Protein AF-A0A7W0Z9Y4-F1 (afdb_monomer)

Secondary structure (DSSP, 8-state):
--------HHHHHHHHHHSTT--HHHHHHHHHHHHHHHHHHHHHHTTTTTS-----HHHHHHHHHHS--

Foldseek 3Di:
DDDDDDDDPVVLVVLCVVVPPDDSVVSVVVVVVVVVVVVVVVVVVVCVPVDDDDPCVVVVVVCVVVVPD

Radius of gyration: 22.31 Å; Cα contacts (8 Å, |Δi|>4): 9; chains: 1; bounding box: 61×26×45 Å

Structure (mmCIF, N/CA/C/O backbone):
data_AF-A0A7W0Z9Y4-F1
#
_entry.id   AF-A0A7W0Z9Y4-F1
#
loop_
_atom_site.group_PDB
_atom_site.id
_atom_site.type_symbol
_atom_site.label_atom_id
_atom_site.label_alt_id
_atom_site.label_comp_id
_atom_site.label_asym_id
_atom_site.label_entity_id
_atom_site.label_seq_id
_atom_site.pdbx_PDB_ins_code
_atom_site.Cartn_x
_atom_site.Cartn_y
_atom_site.Cartn_z
_atom_site.occupancy
_atom_site.B_iso_or_equiv
_atom_site.auth_seq_id
_atom_site.auth_comp_id
_atom_site.auth_asym_id
_atom_site.auth_atom_id
_atom_site.pdbx_PDB_model_num
ATOM 1 N N . MET A 1 1 ? -0.777 14.207 7.167 1.00 81.94 1 MET A N 1
ATOM 2 C CA . MET A 1 1 ? -2.114 14.776 6.866 1.00 81.94 1 MET A CA 1
ATOM 3 C C . MET A 1 1 ? -3.149 13.980 7.648 1.00 81.94 1 MET A C 1
ATOM 5 O O . MET A 1 1 ? -2.952 12.779 7.775 1.00 81.94 1 MET A O 1
ATOM 9 N N . ARG A 1 2 ? -4.192 14.605 8.212 1.00 89.69 2 ARG A N 1
ATOM 10 C CA . ARG A 1 2 ? -5.269 13.882 8.909 1.00 89.69 2 ARG A CA 1
ATOM 11 C C . ARG A 1 2 ? -6.522 13.903 8.043 1.00 89.69 2 ARG A C 1
ATOM 13 O O . ARG A 1 2 ? -6.981 14.982 7.687 1.00 89.69 2 ARG A O 1
ATOM 20 N N . THR A 1 3 ? -7.049 12.723 7.748 1.00 92.12 3 THR A N 1
ATOM 21 C CA . THR A 1 3 ? -8.200 12.530 6.860 1.00 92.12 3 THR A CA 1
ATOM 22 C C . THR A 1 3 ? -9.133 11.502 7.482 1.00 92.12 3 THR A C 1
ATOM 24 O O . THR A 1 3 ? -8.664 10.550 8.106 1.00 92.12 3 THR A O 1
ATOM 27 N N . THR A 1 4 ? -10.437 11.694 7.309 1.00 94.25 4 THR A N 1
ATOM 28 C CA . THR A 1 4 ? -11.458 10.703 7.663 1.00 94.25 4 THR A CA 1
ATOM 29 C C . THR A 1 4 ? -11.845 9.941 6.402 1.00 94.25 4 THR A C 1
ATOM 31 O O . THR A 1 4 ? -12.134 10.564 5.382 1.00 94.25 4 THR A O 1
ATOM 34 N N . LEU A 1 5 ? -11.824 8.613 6.468 1.00 92.06 5 LEU A N 1
ATOM 35 C CA . LEU A 1 5 ? -12.189 7.715 5.376 1.00 92.06 5 LEU A CA 1
ATOM 36 C C . LEU A 1 5 ? -13.228 6.727 5.896 1.00 92.06 5 LEU A C 1
ATOM 38 O O . LEU A 1 5 ? -13.121 6.288 7.042 1.00 92.06 5 LEU A O 1
ATOM 42 N N . ASP A 1 6 ? -14.195 6.392 5.053 1.00 95.50 6 ASP A N 1
ATOM 43 C CA . ASP A 1 6 ? -15.116 5.288 5.300 1.00 95.50 6 ASP A CA 1
ATOM 44 C C . ASP A 1 6 ? -14.525 4.016 4.681 1.00 95.50 6 ASP A C 1
ATOM 46 O O . ASP A 1 6 ? -14.100 4.026 3.522 1.00 95.50 6 ASP A O 1
ATOM 50 N N . LEU A 1 7 ? -14.398 2.962 5.481 1.00 94.12 7 LEU A N 1
ATOM 51 C CA . LEU A 1 7 ? -13.724 1.718 5.123 1.00 94.12 7 LEU A CA 1
ATOM 52 C C . LEU A 1 7 ? -14.517 0.550 5.690 1.00 94.12 7 LEU A C 1
ATOM 54 O O . LEU A 1 7 ? -14.992 0.611 6.819 1.00 94.12 7 LEU A O 1
ATOM 58 N N . ASP A 1 8 ? -14.577 -0.532 4.923 1.00 97.31 8 ASP A N 1
ATOM 59 C CA . ASP A 1 8 ? -15.193 -1.773 5.367 1.00 97.31 8 ASP A CA 1
ATOM 60 C C . ASP A 1 8 ? -14.501 -2.329 6.631 1.00 97.31 8 ASP A C 1
ATOM 62 O O . ASP A 1 8 ? -13.266 -2.419 6.713 1.00 97.31 8 ASP A O 1
ATOM 66 N N . ASP A 1 9 ? -15.309 -2.691 7.629 1.00 95.69 9 ASP A N 1
ATOM 67 C CA . ASP A 1 9 ? -14.829 -3.146 8.935 1.00 95.69 9 ASP A CA 1
ATOM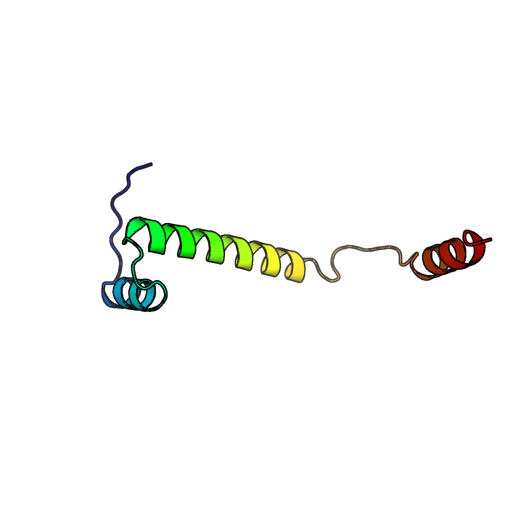 68 C C . ASP A 1 9 ? -14.122 -4.505 8.858 1.00 95.69 9 ASP A C 1
ATOM 70 O O . ASP A 1 9 ? -13.146 -4.740 9.583 1.00 95.69 9 ASP A O 1
ATOM 74 N N . GLU A 1 10 ? -14.564 -5.398 7.969 1.00 97.62 10 GLU A N 1
ATOM 75 C CA . GLU A 1 10 ? -13.929 -6.700 7.767 1.00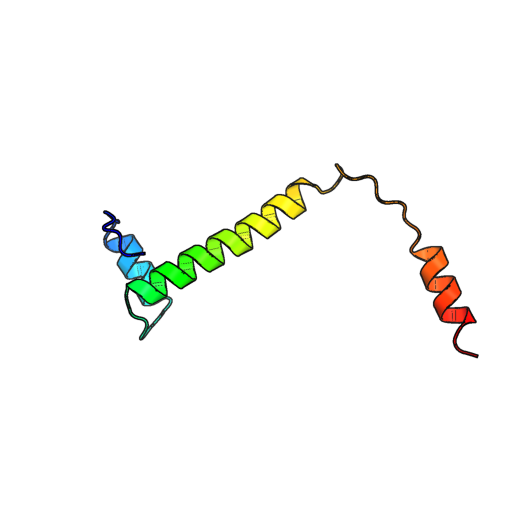 97.62 10 GLU A CA 1
ATOM 76 C C . GLU A 1 10 ? -12.557 -6.520 7.117 1.00 97.62 10 GLU A C 1
ATOM 78 O O . GLU A 1 10 ? -11.579 -7.147 7.536 1.00 97.62 10 GLU A O 1
ATOM 83 N N . LEU A 1 11 ? -12.444 -5.594 6.161 1.00 96.62 11 LEU A N 1
ATOM 84 C CA . LEU A 1 11 ? -11.174 -5.244 5.530 1.00 96.62 11 LEU A CA 1
ATOM 85 C C . LEU A 1 11 ? -10.176 -4.662 6.541 1.00 96.62 11 LEU A C 1
ATOM 87 O O . LEU A 1 11 ? -9.015 -5.085 6.580 1.00 96.62 11 LEU A O 1
ATOM 91 N N . MET A 1 12 ? -10.613 -3.723 7.385 1.00 96.00 12 MET A N 1
ATOM 92 C CA . MET A 1 12 ? -9.765 -3.142 8.432 1.00 96.00 12 MET A CA 1
ATOM 93 C C . MET A 1 12 ? -9.338 -4.208 9.450 1.00 96.00 12 MET A C 1
ATOM 95 O O . MET A 1 12 ? -8.169 -4.273 9.840 1.00 96.00 12 MET A O 1
ATOM 99 N N . SER A 1 13 ? -10.263 -5.083 9.844 1.00 96.06 13 SER A N 1
ATOM 100 C CA . SER A 1 13 ? -9.988 -6.207 10.744 1.00 96.06 13 SER A CA 1
ATOM 101 C C . SER A 1 13 ? -8.950 -7.163 10.155 1.00 96.06 13 SER A C 1
ATOM 103 O O . SER A 1 13 ? -7.983 -7.535 10.824 1.00 96.06 13 SER A O 1
ATOM 105 N N . ALA A 1 14 ? -9.092 -7.505 8.875 1.00 97.12 14 ALA A N 1
ATOM 106 C CA . ALA A 1 14 ? -8.169 -8.374 8.159 1.00 97.12 14 ALA A CA 1
ATOM 107 C C . ALA A 1 14 ? -6.780 -7.742 7.962 1.00 97.12 14 ALA A C 1
ATOM 109 O O . ALA A 1 14 ? -5.778 -8.463 7.896 1.00 97.12 14 ALA A O 1
ATOM 110 N N . LEU A 1 15 ? -6.699 -6.413 7.859 1.00 96.44 15 LEU A N 1
ATOM 111 C CA . LEU A 1 15 ? -5.435 -5.683 7.811 1.00 96.44 15 LEU A CA 1
ATOM 112 C C . LEU A 1 15 ? -4.732 -5.711 9.174 1.00 96.44 15 LEU A C 1
ATOM 114 O O . LEU A 1 15 ? -3.556 -6.059 9.256 1.00 96.44 15 LEU A O 1
ATOM 118 N N . LEU A 1 16 ? -5.453 -5.413 10.255 1.00 96.31 16 LEU A N 1
ATOM 119 C CA . LEU A 1 16 ? -4.903 -5.440 11.614 1.00 96.31 16 LEU A CA 1
ATOM 120 C C . LEU A 1 16 ? -4.450 -6.843 12.032 1.00 96.31 16 LEU A C 1
ATOM 122 O O . LEU A 1 16 ? -3.403 -6.981 12.660 1.00 96.31 16 LEU A O 1
ATOM 126 N N . ALA A 1 17 ? -5.176 -7.889 11.628 1.00 96.81 17 ALA A N 1
ATOM 127 C CA . ALA A 1 17 ? -4.781 -9.275 11.878 1.00 96.81 17 ALA A CA 1
ATOM 128 C C . ALA A 1 17 ? -3.425 -9.638 11.238 1.00 96.81 17 ALA A C 1
ATO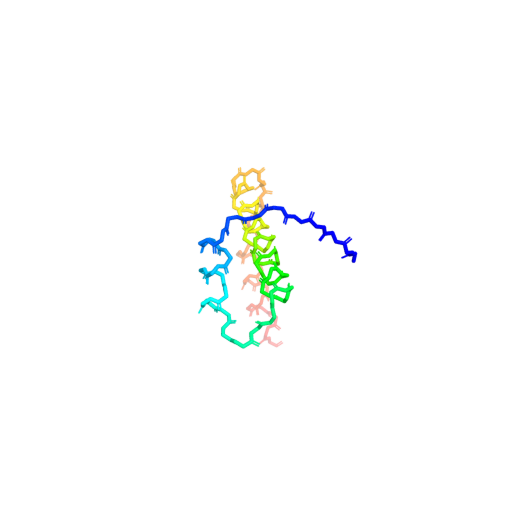M 130 O O . ALA A 1 17 ? -2.685 -10.456 11.779 1.00 96.81 17 ALA A O 1
ATOM 131 N N . ARG A 1 18 ? -3.072 -9.008 10.107 1.00 94.94 18 ARG A N 1
ATOM 132 C CA . ARG A 1 18 ? -1.765 -9.167 9.442 1.00 94.94 18 ARG A CA 1
ATOM 133 C C . ARG A 1 18 ? -0.658 -8.314 10.069 1.00 94.94 18 ARG A C 1
ATOM 135 O O . ARG A 1 18 ? 0.517 -8.565 9.812 1.00 94.94 18 ARG A O 1
ATOM 142 N N . HIS A 1 19 ? -1.018 -7.334 10.896 1.00 93.50 19 HIS A N 1
ATOM 143 C CA . HIS A 1 19 ? -0.096 -6.418 11.567 1.00 93.50 19 HIS A CA 1
ATOM 144 C C . HIS A 1 19 ? -0.368 -6.371 13.083 1.00 93.50 19 HIS A C 1
ATOM 146 O O . HIS A 1 19 ? -0.787 -5.333 13.608 1.00 93.50 19 HIS A O 1
ATOM 152 N N . PRO A 1 20 ? -0.136 -7.480 13.812 1.00 91.75 20 PRO A N 1
ATOM 153 C CA . PRO A 1 20 ? -0.406 -7.538 15.244 1.00 91.75 20 PRO A CA 1
ATOM 154 C C . PRO A 1 20 ? 0.411 -6.485 16.006 1.00 91.75 20 PRO A C 1
ATOM 156 O O . PRO A 1 20 ? 1.610 -6.323 15.785 1.00 91.75 20 PRO A O 1
ATOM 159 N N . GLY A 1 21 ? -0.250 -5.751 16.905 1.00 90.75 21 GLY A N 1
ATOM 160 C CA . GLY A 1 21 ? 0.366 -4.688 17.709 1.00 90.75 21 GLY A CA 1
ATOM 161 C C . GLY A 1 21 ? 0.535 -3.341 16.994 1.00 90.75 21 GLY A C 1
ATOM 162 O O . GLY A 1 21 ? 0.940 -2.368 17.630 1.00 90.75 21 GLY A O 1
ATOM 163 N N . ALA A 1 22 ? 0.202 -3.241 15.703 1.00 93.56 22 ALA A N 1
ATOM 164 C CA . ALA A 1 22 ? 0.184 -1.963 15.003 1.00 93.56 22 ALA A CA 1
ATOM 165 C C . ALA A 1 22 ? -1.069 -1.146 15.354 1.00 93.56 22 ALA A C 1
ATOM 167 O O . ALA A 1 22 ? -2.159 -1.678 15.568 1.00 93.56 22 ALA A O 1
ATOM 168 N N . THR A 1 23 ? -0.929 0.180 15.364 1.00 95.44 23 THR A N 1
ATOM 169 C CA . THR A 1 23 ? -2.087 1.079 15.402 1.00 95.44 23 THR A CA 1
ATOM 170 C C . THR A 1 23 ? -2.814 1.054 14.055 1.00 95.44 23 THR A C 1
ATOM 172 O O . THR A 1 23 ? -2.201 0.774 13.024 1.00 95.44 23 THR A O 1
ATOM 175 N N . LYS A 1 24 ? -4.107 1.416 14.038 1.00 93.25 24 LYS A N 1
ATOM 176 C CA . LYS A 1 24 ? -4.898 1.526 12.794 1.00 93.25 24 LYS A CA 1
ATOM 177 C C . LYS A 1 24 ? -4.194 2.379 11.737 1.00 93.25 24 LYS A C 1
ATOM 179 O O . LYS A 1 24 ? -4.047 1.944 10.603 1.00 93.25 24 LYS A O 1
ATOM 184 N N . THR A 1 25 ? -3.694 3.552 12.129 1.00 95.25 25 THR A N 1
ATOM 185 C CA . THR A 1 25 ? -2.956 4.451 11.231 1.00 95.25 25 THR A CA 1
ATOM 186 C C . THR A 1 25 ? -1.733 3.769 10.629 1.00 95.25 25 THR A C 1
ATOM 188 O O . THR A 1 25 ? -1.578 3.772 9.415 1.00 95.25 25 THR A O 1
ATOM 191 N N . ARG A 1 26 ? -0.905 3.125 11.459 1.00 96.38 26 ARG A N 1
ATOM 192 C CA . ARG A 1 26 ? 0.333 2.493 10.994 1.00 96.38 26 ARG A CA 1
ATOM 193 C C . ARG A 1 26 ? 0.068 1.294 10.084 1.00 96.38 26 ARG A C 1
ATOM 195 O O . ARG A 1 26 ? 0.801 1.071 9.129 1.00 96.38 26 ARG A O 1
ATOM 202 N N . ALA A 1 27 ? -0.984 0.529 10.366 1.00 96.19 27 ALA A N 1
ATOM 203 C CA . ALA A 1 27 ? -1.397 -0.577 9.511 1.00 96.19 27 ALA A CA 1
ATOM 204 C C . ALA A 1 27 ? -1.856 -0.077 8.129 1.00 96.19 27 ALA A C 1
ATOM 206 O O . ALA A 1 27 ? -1.470 -0.649 7.112 1.00 96.19 27 ALA A O 1
ATOM 207 N N . VAL A 1 28 ? -2.620 1.020 8.086 1.00 95.69 28 VAL A N 1
ATOM 208 C CA . VAL A 1 28 ? -3.042 1.663 6.830 1.00 95.69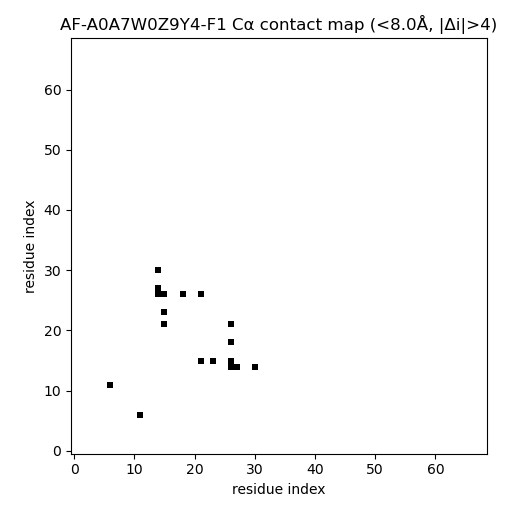 28 VAL A CA 1
ATOM 209 C C . VAL A 1 28 ? -1.846 2.230 6.062 1.00 95.69 28 VAL A C 1
ATOM 211 O O . VAL A 1 28 ? -1.756 2.021 4.857 1.00 95.69 28 VAL A O 1
ATOM 214 N N . GLU A 1 29 ? -0.903 2.891 6.736 1.00 96.12 29 GLU A N 1
ATOM 215 C CA . GLU A 1 29 ? 0.332 3.388 6.111 1.00 96.12 29 GLU A CA 1
ATOM 216 C C . GLU A 1 29 ? 1.129 2.250 5.461 1.00 96.12 29 GLU A C 1
ATOM 218 O O . GLU A 1 29 ? 1.453 2.334 4.277 1.00 96.12 29 GLU A O 1
ATOM 223 N N . HIS A 1 30 ? 1.348 1.143 6.179 1.00 96.19 30 HIS A N 1
ATOM 224 C CA . HIS A 1 30 ? 2.011 -0.034 5.611 1.00 96.19 30 HIS A CA 1
ATOM 225 C C . HIS A 1 30 ? 1.260 -0.610 4.400 1.00 96.19 30 HIS A C 1
ATOM 227 O O . HIS A 1 30 ? 1.894 -1.006 3.422 1.00 96.19 30 HIS A O 1
ATOM 233 N N . ALA A 1 31 ? -0.076 -0.655 4.438 1.00 96.25 31 ALA A N 1
ATOM 234 C CA . ALA A 1 31 ? -0.873 -1.143 3.313 1.00 96.25 31 ALA A CA 1
ATOM 235 C C . ALA A 1 31 ? -0.714 -0.260 2.067 1.00 96.25 31 ALA A C 1
ATOM 237 O O . ALA A 1 31 ? -0.592 -0.774 0.953 1.00 96.25 31 ALA A O 1
ATOM 238 N N . ILE A 1 32 ? -0.683 1.063 2.251 1.00 96.25 32 ILE A N 1
ATOM 239 C CA . ILE A 1 32 ? -0.478 2.027 1.165 1.00 96.25 32 ILE A CA 1
ATOM 240 C C . ILE A 1 32 ? 0.932 1.885 0.587 1.00 96.25 32 ILE A C 1
ATOM 242 O O . ILE A 1 32 ? 1.086 1.797 -0.631 1.00 96.25 32 ILE A O 1
ATOM 246 N N . GLU A 1 33 ? 1.960 1.817 1.434 1.00 96.81 33 GLU A N 1
ATOM 247 C CA . GLU A 1 33 ? 3.344 1.622 0.988 1.00 96.81 33 GLU A CA 1
ATOM 248 C C . GLU A 1 33 ? 3.509 0.331 0.184 1.00 96.81 33 GLU A C 1
ATOM 250 O O . GLU A 1 33 ? 4.155 0.320 -0.867 1.00 96.81 33 GLU A O 1
ATOM 255 N N . ASP A 1 34 ? 2.904 -0.760 0.651 1.00 96.31 34 ASP A N 1
ATOM 256 C CA . ASP A 1 34 ? 2.975 -2.038 -0.042 1.00 96.31 34 ASP A CA 1
ATOM 257 C C . ASP A 1 34 ? 2.219 -2.014 -1.377 1.00 96.31 34 ASP A C 1
ATOM 259 O O . ASP A 1 34 ? 2.713 -2.534 -2.380 1.00 96.31 34 ASP A O 1
ATOM 263 N N . HIS A 1 35 ? 1.065 -1.341 -1.433 1.00 96.75 35 HIS A N 1
ATOM 264 C CA . HIS A 1 35 ? 0.340 -1.126 -2.682 1.00 96.75 35 HIS A CA 1
ATOM 265 C C . HIS A 1 35 ? 1.190 -0.364 -3.707 1.00 96.75 35 HIS A C 1
ATOM 267 O O . HIS A 1 35 ? 1.314 -0.813 -4.847 1.00 96.75 35 HIS A O 1
ATOM 273 N N . LEU A 1 36 ? 1.812 0.747 -3.300 1.00 97.44 36 LEU A N 1
ATOM 274 C CA . LEU A 1 36 ? 2.664 1.558 -4.175 1.00 97.44 36 LEU A CA 1
ATOM 275 C C . LEU A 1 36 ? 3.891 0.778 -4.658 1.00 97.44 36 LEU A C 1
ATOM 277 O O . LEU A 1 36 ? 4.254 0.857 -5.831 1.00 97.44 36 LEU A O 1
ATOM 281 N N . ARG A 1 37 ? 4.505 -0.024 -3.780 1.00 96.19 37 ARG A N 1
ATOM 282 C CA . ARG A 1 37 ? 5.638 -0.886 -4.141 1.00 96.19 37 ARG A CA 1
ATOM 283 C C . ARG A 1 37 ? 5.246 -1.907 -5.208 1.00 96.19 37 ARG A C 1
ATOM 285 O O . ARG A 1 37 ? 5.952 -2.054 -6.201 1.00 96.19 37 ARG A O 1
ATOM 292 N N . ARG A 1 38 ? 4.117 -2.597 -5.021 1.00 95.94 38 ARG A N 1
ATOM 293 C CA . ARG A 1 38 ? 3.613 -3.585 -5.990 1.00 95.94 38 ARG A CA 1
ATOM 294 C C . ARG A 1 38 ? 3.219 -2.931 -7.310 1.00 95.94 38 ARG A C 1
ATOM 296 O O . ARG A 1 38 ? 3.465 -3.505 -8.364 1.00 95.94 38 ARG A O 1
ATOM 303 N N . ASP A 1 39 ? 2.642 -1.733 -7.261 1.00 96.38 39 ASP A N 1
ATOM 304 C CA . ASP A 1 39 ? 2.297 -0.973 -8.461 1.00 96.38 39 ASP A CA 1
ATOM 305 C C . ASP A 1 39 ? 3.529 -0.601 -9.290 1.00 96.38 39 ASP A C 1
ATOM 307 O O . ASP A 1 39 ? 3.520 -0.761 -10.508 1.00 96.38 39 ASP A O 1
ATOM 311 N N . ALA A 1 40 ? 4.616 -0.181 -8.637 1.00 94.19 40 ALA A N 1
ATOM 312 C CA . ALA A 1 40 ? 5.874 0.114 -9.316 1.00 94.19 40 ALA A CA 1
ATOM 313 C C . ALA A 1 40 ? 6.445 -1.116 -10.045 1.00 94.19 40 ALA A C 1
ATOM 315 O O . ALA A 1 40 ? 6.904 -0.993 -11.179 1.00 94.19 40 ALA A O 1
ATOM 316 N N . VAL A 1 41 ? 6.372 -2.300 -9.425 1.00 95.00 41 VAL A N 1
ATOM 317 C CA . VAL A 1 41 ? 6.795 -3.560 -10.061 1.00 95.00 41 VAL A CA 1
ATOM 318 C C . VAL A 1 41 ? 5.920 -3.885 -11.270 1.00 95.00 41 VAL A C 1
ATOM 320 O O . VAL A 1 41 ? 6.459 -4.119 -12.346 1.00 95.00 41 VAL A O 1
ATOM 323 N N . ARG A 1 42 ? 4.588 -3.815 -11.140 1.00 94.88 42 ARG A N 1
ATOM 324 C CA . ARG A 1 42 ? 3.677 -4.054 -12.277 1.00 94.88 42 ARG A CA 1
ATOM 325 C C . ARG A 1 42 ? 3.959 -3.115 -13.447 1.00 94.88 42 ARG A C 1
ATOM 327 O O . ARG A 1 42 ? 4.029 -3.556 -14.586 1.00 94.88 42 ARG A O 1
ATOM 334 N N . LYS A 1 43 ? 4.174 -1.826 -13.171 1.00 91.88 43 LYS A N 1
ATOM 335 C CA . LYS A 1 43 ? 4.521 -0.838 -14.204 1.00 91.88 43 LYS A CA 1
ATOM 336 C C . LYS A 1 43 ? 5.829 -1.171 -14.911 1.00 91.88 43 LYS A C 1
ATOM 338 O O . LYS A 1 43 ? 5.933 -0.965 -16.114 1.00 91.88 43 LYS A O 1
ATOM 343 N N . LEU A 1 44 ? 6.823 -1.678 -14.183 1.00 90.50 44 LEU A N 1
ATOM 344 C CA . LEU A 1 44 ? 8.073 -2.135 -14.784 1.00 90.50 44 LEU A CA 1
ATOM 345 C C . LEU A 1 44 ? 7.844 -3.354 -15.689 1.00 90.50 44 LEU A C 1
ATOM 347 O O . LEU A 1 44 ? 8.356 -3.389 -16.80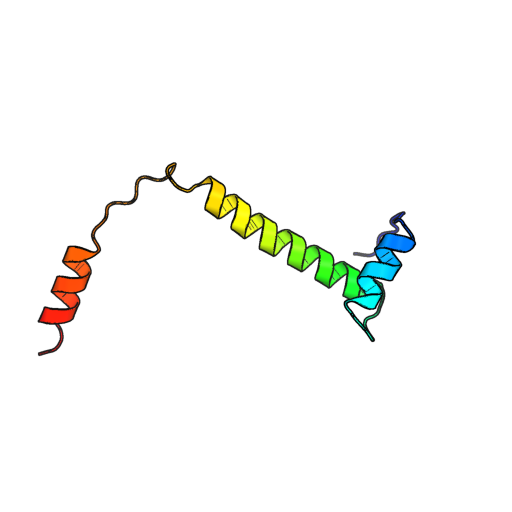4 1.00 90.50 44 LEU A O 1
ATOM 351 N N . GLU A 1 45 ? 7.045 -4.322 -15.242 1.00 90.50 45 GLU A N 1
ATOM 352 C CA . GLU A 1 45 ? 6.679 -5.500 -16.038 1.00 90.50 45 GLU A CA 1
ATOM 353 C C . GLU A 1 45 ? 5.923 -5.115 -17.320 1.00 90.50 45 GLU A C 1
ATOM 355 O O . GLU A 1 45 ? 6.191 -5.658 -18.388 1.00 90.50 45 GLU A O 1
ATOM 360 N N . GLU A 1 46 ? 5.040 -4.116 -17.262 1.00 90.69 46 GLU A N 1
ATOM 361 C CA . GLU A 1 46 ? 4.317 -3.596 -18.430 1.00 90.69 46 GLU A CA 1
ATOM 362 C C . GLU A 1 46 ? 5.218 -2.938 -19.490 1.00 90.69 46 GLU A C 1
ATOM 364 O O . GLU A 1 46 ? 4.771 -2.722 -20.624 1.00 90.69 46 GLU A O 1
ATOM 369 N N . LEU A 1 47 ? 6.457 -2.583 -19.139 1.00 86.88 47 LEU A N 1
ATOM 370 C CA . LEU A 1 47 ? 7.454 -2.025 -20.057 1.00 86.88 47 LEU A CA 1
ATOM 371 C C . LEU A 1 47 ? 8.301 -3.103 -20.743 1.00 86.88 47 LEU A C 1
ATOM 373 O O . LEU A 1 47 ? 9.017 -2.793 -21.700 1.00 86.88 47 LEU A O 1
ATOM 377 N N . VAL A 1 48 ? 8.211 -4.362 -20.304 1.00 83.56 48 VAL A N 1
ATOM 378 C CA . VAL A 1 48 ? 8.927 -5.480 -20.928 1.00 83.56 48 VAL A CA 1
ATOM 379 C C . VAL A 1 48 ? 8.527 -5.586 -22.400 1.00 83.56 48 VAL A C 1
ATOM 381 O O . VAL A 1 48 ? 7.348 -5.613 -22.748 1.00 83.56 48 VAL A O 1
ATOM 384 N N . GLY A 1 49 ? 9.528 -5.604 -23.282 1.00 82.94 49 GLY A N 1
ATOM 385 C CA . GLY A 1 49 ? 9.333 -5.660 -24.733 1.00 82.94 49 GLY A CA 1
ATOM 386 C C . GLY A 1 49 ? 8.916 -4.340 -25.392 1.00 82.94 49 GLY A C 1
ATOM 387 O O . GLY A 1 49 ? 8.818 -4.296 -26.613 1.00 82.94 49 GLY A O 1
ATOM 388 N N . LYS A 1 50 ? 8.692 -3.262 -24.624 1.00 87.06 50 LYS A N 1
ATOM 389 C CA . LYS A 1 50 ? 8.445 -1.909 -25.166 1.00 87.06 50 LYS A CA 1
ATOM 390 C C . LYS A 1 50 ? 9.706 -1.056 -25.244 1.00 87.06 50 LYS A C 1
ATOM 392 O O . LYS A 1 50 ? 9.726 -0.064 -25.965 1.00 87.06 50 LYS A O 1
ATOM 397 N N . ILE A 1 51 ? 10.726 -1.412 -24.470 1.00 81.06 51 ILE A N 1
ATOM 398 C CA . ILE A 1 51 ? 12.021 -0.741 -24.473 1.00 81.06 51 ILE A CA 1
ATOM 399 C C . ILE A 1 51 ? 12.990 -1.641 -25.231 1.00 81.06 51 ILE A C 1
ATOM 401 O O . ILE A 1 51 ? 13.239 -2.771 -24.811 1.00 81.06 51 ILE A O 1
ATOM 405 N N . GLU A 1 52 ? 13.525 -1.141 -26.343 1.00 79.75 52 GLU A N 1
ATOM 406 C CA . GLU A 1 52 ? 14.667 -1.773 -26.995 1.00 79.75 52 GLU A CA 1
ATOM 407 C C . GLU A 1 52 ? 15.905 -1.528 -26.133 1.00 79.75 52 GLU A C 1
ATOM 409 O O . GLU A 1 52 ? 16.328 -0.390 -25.926 1.00 79.75 52 GLU A O 1
ATOM 414 N N . ILE A 1 53 ? 16.451 -2.608 -25.580 1.00 82.31 53 ILE A N 1
ATOM 415 C CA . ILE A 1 53 ? 17.703 -2.593 -24.830 1.00 82.31 53 ILE A CA 1
ATOM 416 C C . ILE A 1 53 ? 18.720 -3.338 -25.681 1.00 82.31 53 ILE A C 1
ATOM 418 O O . ILE A 1 53 ? 18.527 -4.512 -25.998 1.00 82.31 53 ILE A O 1
ATOM 422 N N . GLU A 1 54 ? 19.792 -2.650 -26.057 1.00 87.38 54 GLU A N 1
ATOM 423 C CA . GLU A 1 54 ? 20.916 -3.272 -26.745 1.00 87.38 54 GLU A CA 1
ATOM 424 C C . GLU A 1 54 ? 21.609 -4.268 -25.802 1.00 87.38 54 GLU A C 1
ATOM 426 O O . GLU A 1 54 ? 22.072 -3.903 -24.717 1.00 87.38 54 GLU A O 1
ATOM 431 N N . ASP A 1 55 ? 21.667 -5.542 -26.199 1.00 86.38 55 ASP A N 1
ATOM 432 C CA . ASP A 1 55 ? 22.334 -6.576 -25.409 1.00 86.38 55 ASP A CA 1
ATOM 433 C C . ASP A 1 55 ? 23.854 -6.522 -25.615 1.00 86.38 55 ASP A C 1
ATOM 435 O O . ASP A 1 55 ? 24.429 -7.217 -26.451 1.00 86.38 55 ASP A O 1
ATOM 439 N N . VAL A 1 56 ? 24.517 -5.705 -24.799 1.00 92.19 56 VAL A N 1
ATOM 440 C CA . VAL A 1 56 ? 25.986 -5.616 -24.717 1.00 92.19 56 VAL A CA 1
ATOM 441 C C . VAL A 1 56 ? 26.586 -6.563 -23.666 1.00 92.19 56 VAL A C 1
ATOM 443 O O . VAL A 1 56 ? 27.762 -6.455 -23.302 1.00 92.19 56 VAL A O 1
ATOM 446 N N . SER A 1 57 ? 25.806 -7.518 -23.145 1.00 89.19 57 SER A N 1
ATOM 447 C CA . SER A 1 57 ? 26.231 -8.370 -22.026 1.00 89.19 57 SER A CA 1
ATOM 448 C C . SER A 1 57 ? 27.460 -9.215 -22.357 1.00 89.19 57 SER A C 1
ATOM 450 O O . SER A 1 57 ? 28.274 -9.510 -21.480 1.00 89.19 57 SER A O 1
ATOM 452 N N . GLU A 1 58 ? 27.606 -9.649 -23.609 1.00 88.62 58 GLU A N 1
ATOM 453 C CA . GLU A 1 58 ? 28.763 -10.439 -24.028 1.00 88.62 58 GLU A CA 1
ATOM 454 C C . GLU A 1 58 ? 30.059 -9.620 -23.993 1.00 88.62 58 GLU A C 1
ATOM 456 O O . GLU A 1 58 ? 31.090 -10.113 -23.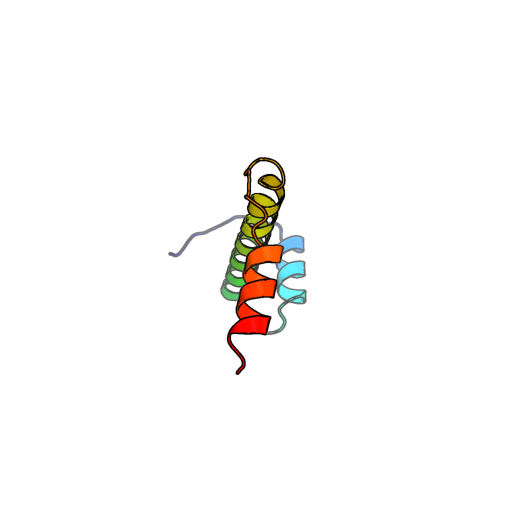528 1.00 88.62 58 GLU A O 1
ATOM 461 N N . GLU A 1 59 ? 29.997 -8.365 -24.438 1.00 89.19 59 GLU A N 1
ATOM 462 C CA . GLU A 1 59 ? 31.132 -7.448 -24.454 1.00 89.19 59 GLU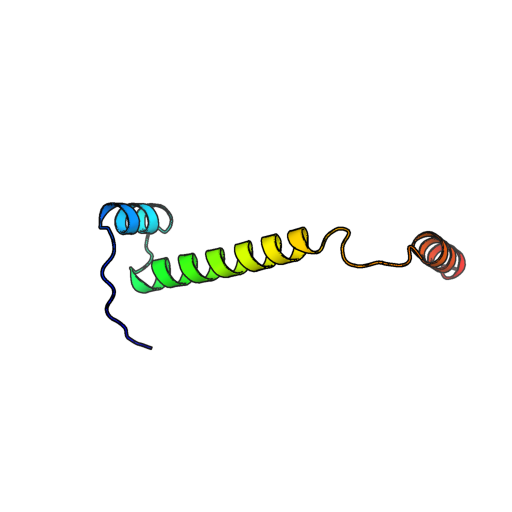 A CA 1
ATOM 463 C C . GLU A 1 59 ? 31.580 -7.103 -23.032 1.00 89.19 59 GLU A C 1
ATOM 465 O O . GLU A 1 59 ? 32.761 -7.254 -22.710 1.00 89.19 59 GLU A O 1
ATOM 470 N N . LEU A 1 60 ? 30.631 -6.798 -22.142 1.00 90.06 60 LEU A N 1
ATOM 471 C CA . LEU A 1 60 ? 30.906 -6.560 -20.722 1.00 90.06 60 LEU A CA 1
ATOM 472 C C . LEU A 1 60 ? 31.572 -7.775 -20.053 1.00 90.06 60 LEU A C 1
ATOM 474 O O . LEU A 1 60 ? 32.617 -7.647 -19.414 1.00 90.06 60 LEU A O 1
ATOM 478 N N . ARG A 1 61 ? 31.049 -8.992 -20.278 1.00 90.81 61 ARG A N 1
ATOM 479 C CA . ARG A 1 61 ? 31.664 -10.233 -19.760 1.00 90.81 61 ARG A CA 1
ATOM 480 C C . ARG A 1 61 ? 33.053 -10.497 -20.342 1.00 90.81 61 ARG A C 1
ATOM 482 O O . ARG A 1 61 ? 33.823 -11.264 -19.755 1.00 90.81 61 ARG 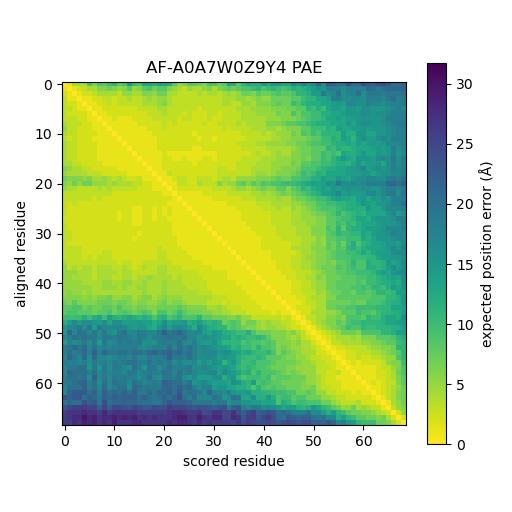A O 1
ATOM 489 N N . ARG A 1 62 ? 33.350 -9.987 -21.539 1.00 89.81 62 ARG A N 1
ATOM 490 C CA . ARG A 1 62 ? 34.672 -10.097 -22.162 1.00 89.81 62 ARG A CA 1
ATOM 491 C C . ARG A 1 62 ? 35.642 -9.163 -21.444 1.00 89.81 62 ARG A C 1
ATOM 493 O O . ARG A 1 62 ? 36.676 -9.645 -20.998 1.00 89.81 62 ARG A O 1
ATOM 500 N N . MET A 1 63 ? 35.256 -7.902 -21.241 1.00 88.31 63 MET A N 1
ATOM 501 C CA . MET A 1 63 ? 36.046 -6.882 -20.537 1.00 88.31 63 MET A CA 1
ATOM 502 C C . MET A 1 63 ? 36.412 -7.287 -19.102 1.00 88.31 63 MET A C 1
ATOM 504 O O . MET A 1 63 ? 37.579 -7.177 -18.728 1.00 88.31 63 MET A O 1
ATOM 508 N N . ASP A 1 64 ? 35.472 -7.844 -18.333 1.00 87.00 64 ASP A N 1
ATOM 509 C CA . ASP A 1 64 ? 35.735 -8.332 -16.966 1.00 87.00 64 ASP A CA 1
ATOM 510 C C . ASP A 1 64 ?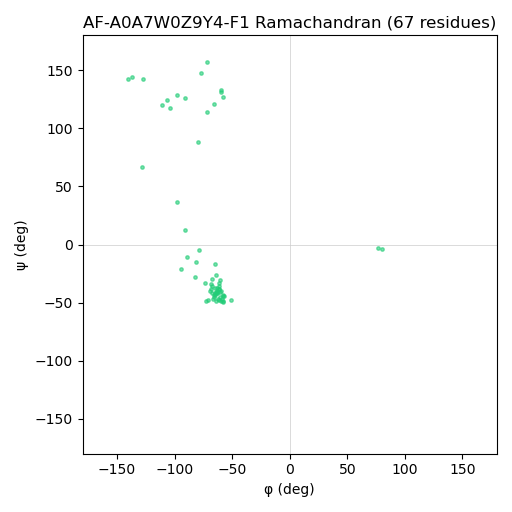 36.782 -9.456 -16.921 1.00 87.00 64 ASP A C 1
ATOM 512 O O . ASP A 1 64 ? 37.588 -9.549 -15.992 1.00 87.00 64 ASP A O 1
ATOM 516 N N . ARG A 1 65 ? 36.791 -10.330 -17.936 1.00 84.19 65 ARG A N 1
ATOM 517 C CA . ARG A 1 65 ? 37.761 -11.430 -18.038 1.00 84.19 65 ARG A CA 1
ATOM 518 C C . ARG A 1 65 ? 39.153 -10.940 -18.430 1.00 84.19 65 ARG A C 1
ATOM 520 O O . ARG A 1 65 ? 40.135 -11.527 -17.980 1.00 84.19 65 ARG A O 1
ATOM 527 N N . THR A 1 66 ? 39.255 -9.887 -19.239 1.00 78.19 66 THR A N 1
ATOM 528 C CA . THR A 1 66 ? 40.543 -9.293 -19.636 1.00 78.19 66 THR A CA 1
ATOM 529 C C . THR A 1 66 ? 41.115 -8.324 -18.601 1.00 78.19 66 THR A C 1
ATOM 531 O O . THR A 1 66 ? 42.333 -8.210 -18.520 1.00 78.19 66 THR A O 1
ATOM 534 N N . GLY A 1 67 ? 40.283 -7.661 -17.791 1.00 63.94 67 GLY A N 1
ATOM 535 C CA . GLY A 1 67 ? 40.713 -6.673 -16.789 1.00 63.94 67 GLY A CA 1
ATOM 536 C C . GLY A 1 67 ? 41.272 -7.246 -15.478 1.00 63.94 67 GLY A C 1
ATOM 537 O O . GLY A 1 67 ? 41.736 -6.485 -14.637 1.00 63.94 67 GLY A O 1
ATOM 538 N N . ARG A 1 68 ? 41.242 -8.572 -15.279 1.00 59.09 68 ARG A N 1
ATOM 539 C CA . ARG A 1 68 ? 41.702 -9.250 -14.048 1.00 59.09 68 ARG A CA 1
ATOM 540 C C . ARG A 1 68 ? 43.134 -9.810 -14.148 1.00 59.09 68 ARG A C 1
ATOM 542 O O . ARG A 1 68 ? 43.399 -10.894 -13.627 1.00 59.09 68 ARG A O 1
ATOM 549 N N . ARG A 1 69 ? 44.036 -9.109 -14.840 1.00 52.84 69 ARG A N 1
ATOM 550 C CA . ARG A 1 69 ? 45.474 -9.425 -14.910 1.00 52.84 69 ARG A CA 1
ATOM 551 C C . ARG A 1 69 ? 46.319 -8.297 -14.347 1.00 52.84 69 ARG A C 1
ATOM 553 O O . ARG A 1 69 ? 45.982 -7.132 -14.635 1.00 52.84 69 ARG A O 1
#

Mean predicted aligned error: 8.22 Å

Sequence (69 aa):
MRTTLDLDDELMSALLARHPGATKTRAVEHAIEDHLRRDAVRKLEELVGKIEIEDVSEELRRMDRTGRR

Nearest PDB structures (foldseek):
  6a7v-assembly1_H  TM=4.617E-01  e=2.774E-01  Mycobacterium tuberculosis H37Rv
  7vp5-assembly1_B  TM=6.580E-01  e=3.156E+00  Arabidopsis thaliana
  7vp4-assembly3_J  TM=5.938E-01  e=5.466E+00  Arabidopsis thaliana
  7vp4-assembly2_E  TM=5.818E-01  e=4.672E+00  Arabidopsis thaliana

pLDDT: mean 90.6, std 8.42, range [52.84, 97.62]

Solvent-accessible surface area (backbone atoms only — not comparable to full-atom values): 4436 Å² total; per-residue (Å²): 138,90,82,92,80,92,72,63,67,67,60,53,50,57,49,43,70,76,36,77,92,55,52,74,69,57,43,52,50,50,51,51,54,50,50,54,53,52,49,54,51,51,56,54,59,72,42,64,88,73,61,92,72,84,85,55,62,67,57,55,60,47,50,60,67,66,69,76,115